Protein AF-A0A972ZWW5-F1 (afdb_monomer_lite)

pLDDT: mean 93.32, std 7.6, range [57.28, 98.69]

Sequence (85 aa):
QLESRLTKLGRDQSEKNGRLLSKLGVDRMVVSPLIRTLQTAEIIKGVLDIGFDVDDRLKEWDCGEWSGFLLEDVKRRWPNEWGGI

Radius of gyration: 16.49 Å; chains: 1; bounding box: 35×19×42 Å

Foldseek 3Di:
DDADADDPVLLVVLLVVLVVVLVVPDPAAEFEPGRNGVSSQVSSCVSNVDHYHYDNVRDDDDPPPCPPDDPVVCCVVPVVVVVVD

Structure (mmCIF, N/CA/C/O backbone):
data_AF-A0A972ZWW5-F1
#
_entry.id   AF-A0A972ZWW5-F1
#
loop_
_atom_site.group_PDB
_atom_site.id
_atom_site.type_symbol
_atom_site.label_atom_id
_atom_site.label_alt_id
_atom_site.label_comp_id
_atom_site.label_asym_id
_atom_site.label_entity_id
_atom_site.label_seq_id
_atom_site.pdbx_PDB_ins_code
_atom_site.Cartn_x
_atom_site.Cartn_y
_atom_site.Cartn_z
_atom_site.occupancy
_atom_site.B_iso_or_equiv
_atom_site.auth_seq_id
_atom_site.auth_comp_id
_atom_site.auth_asym_id
_atom_site.auth_atom_id
_atom_site.pdbx_PDB_model_num
ATOM 1 N N . GLN A 1 1 ? 2.700 -5.542 -14.322 1.00 71.00 1 GLN A N 1
ATOM 2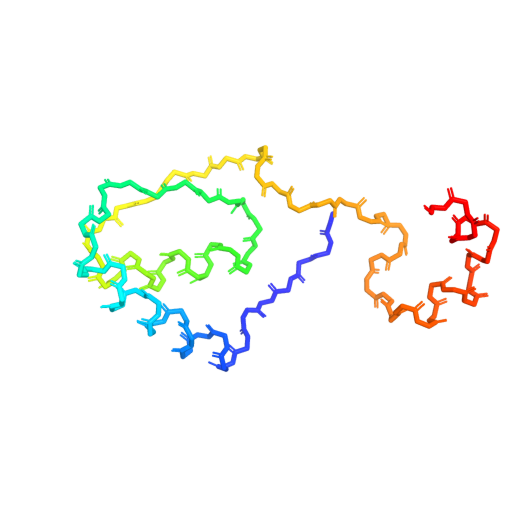 C CA . GLN A 1 1 ? 3.340 -4.612 -13.371 1.00 71.00 1 GLN A CA 1
ATOM 3 C C . GLN A 1 1 ? 4.258 -5.334 -12.387 1.00 71.00 1 GLN A C 1
ATOM 5 O O . GLN A 1 1 ? 3.896 -6.387 -11.870 1.00 71.00 1 GLN A O 1
ATOM 10 N N . LEU A 1 2 ? 5.446 -4.774 -12.138 1.00 83.50 2 LEU A N 1
ATOM 11 C CA . LEU A 1 2 ? 6.394 -5.290 -11.147 1.00 83.50 2 LEU A CA 1
ATOM 12 C C . LEU A 1 2 ? 5.857 -5.100 -9.719 1.00 83.50 2 LEU A C 1
ATOM 14 O O . LEU A 1 2 ? 5.393 -4.018 -9.352 1.00 83.50 2 LEU A O 1
ATOM 18 N N . GLU A 1 3 ? 5.959 -6.150 -8.908 1.00 86.94 3 GLU A N 1
ATOM 19 C CA . GLU A 1 3 ? 5.557 -6.128 -7.503 1.00 86.94 3 GLU A CA 1
ATOM 20 C C . GLU A 1 3 ? 6.742 -5.824 -6.586 1.00 86.94 3 GLU A C 1
ATOM 22 O O . GLU A 1 3 ? 7.850 -6.329 -6.768 1.00 86.94 3 GLU A O 1
ATOM 27 N N . SER A 1 4 ? 6.490 -5.037 -5.545 1.00 92.19 4 SER A N 1
ATOM 28 C CA . SER A 1 4 ? 7.450 -4.760 -4.480 1.00 92.19 4 SER A CA 1
ATOM 29 C C . SER A 1 4 ? 6.766 -4.887 -3.127 1.00 92.19 4 SER A C 1
ATOM 31 O O . SER A 1 4 ? 5.581 -4.600 -2.979 1.00 92.19 4 SER A O 1
ATOM 33 N N . ARG A 1 5 ? 7.505 -5.362 -2.124 1.00 96.50 5 ARG A N 1
ATOM 34 C CA . ARG A 1 5 ? 7.003 -5.481 -0.750 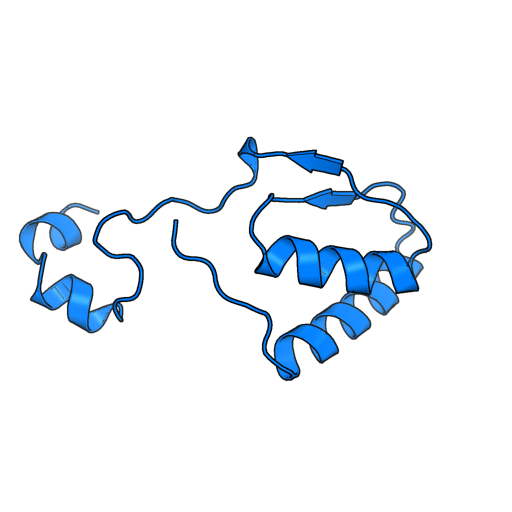1.00 96.50 5 ARG A CA 1
ATOM 35 C C . ARG A 1 5 ? 7.325 -4.223 0.042 1.00 96.50 5 ARG A C 1
ATOM 37 O O . ARG A 1 5 ? 8.321 -3.553 -0.225 1.00 96.50 5 ARG A O 1
ATOM 44 N N . LEU A 1 6 ? 6.534 -3.954 1.078 1.00 98.00 6 LEU A N 1
ATOM 45 C CA . LEU A 1 6 ? 6.848 -2.891 2.024 1.00 98.00 6 LEU A CA 1
ATOM 46 C C . LEU A 1 6 ? 8.185 -3.150 2.725 1.00 98.00 6 LEU A C 1
ATOM 48 O O . LEU A 1 6 ? 8.455 -4.246 3.238 1.00 98.00 6 LEU A O 1
ATOM 52 N N . THR A 1 7 ? 8.984 -2.093 2.812 1.00 98.50 7 THR A N 1
ATOM 53 C CA . THR A 1 7 ? 10.154 -2.023 3.690 1.00 98.50 7 THR A CA 1
ATOM 54 C C . THR A 1 7 ? 9.715 -1.936 5.155 1.00 98.50 7 THR A C 1
ATOM 56 O O 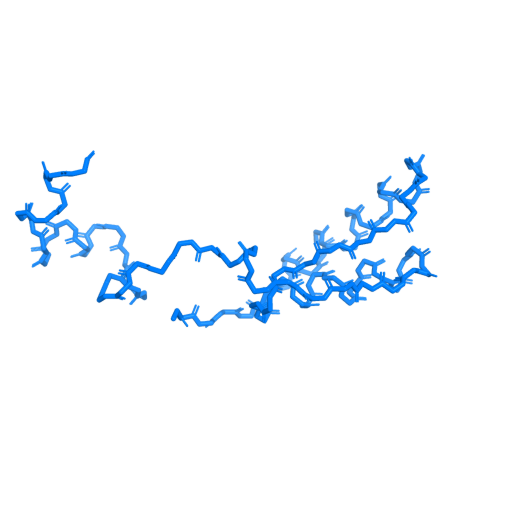. THR A 1 7 ? 8.532 -1.753 5.451 1.00 98.50 7 THR A O 1
ATOM 59 N N . LYS A 1 8 ? 10.660 -2.032 6.100 1.00 98.38 8 LYS A N 1
ATOM 60 C CA . LYS A 1 8 ? 10.360 -1.784 7.521 1.00 98.38 8 LYS A CA 1
ATOM 61 C C . LYS A 1 8 ? 9.749 -0.392 7.727 1.00 98.38 8 LYS A C 1
ATOM 63 O O . LYS A 1 8 ? 8.709 -0.277 8.363 1.00 98.38 8 LYS A O 1
ATOM 68 N N . LEU A 1 9 ? 10.352 0.635 7.122 1.00 98.62 9 LEU A N 1
ATOM 69 C CA . LEU A 1 9 ? 9.849 2.007 7.200 1.00 98.62 9 LEU A CA 1
ATOM 70 C C . LEU A 1 9 ? 8.411 2.120 6.671 1.00 98.62 9 LEU A C 1
ATOM 72 O O . LEU A 1 9 ? 7.584 2.761 7.311 1.00 98.62 9 LEU A O 1
ATOM 76 N N . GLY A 1 10 ? 8.096 1.459 5.552 1.00 98.56 10 GLY A N 1
ATOM 77 C CA . GLY A 1 10 ? 6.741 1.457 4.990 1.00 98.56 10 GLY A CA 1
ATOM 78 C C . GLY A 1 10 ? 5.698 0.827 5.921 1.00 98.56 10 GLY A C 1
ATOM 79 O O . GLY A 1 10 ? 4.572 1.316 6.011 1.00 98.56 10 GLY A O 1
ATOM 80 N N . ARG A 1 11 ? 6.069 -0.214 6.675 1.00 98.50 11 ARG A N 1
ATOM 81 C CA . ARG A 1 11 ? 5.189 -0.811 7.698 1.00 98.50 11 ARG A CA 1
ATOM 82 C C . ARG A 1 11 ? 4.973 0.143 8.870 1.00 98.50 11 ARG A C 1
ATOM 84 O O . ARG A 1 11 ? 3.828 0.414 9.216 1.00 98.50 11 ARG A O 1
ATOM 91 N N . ASP A 1 12 ? 6.054 0.730 9.392 1.00 98.50 12 ASP A N 1
ATOM 92 C CA . ASP A 1 12 ? 5.995 1.708 10.489 1.00 98.50 12 ASP A CA 1
ATOM 93 C C . ASP A 1 12 ? 5.120 2.926 10.107 1.00 98.50 12 ASP A C 1
ATOM 95 O O . ASP A 1 12 ? 4.380 3.471 10.930 1.00 98.50 12 ASP A O 1
ATOM 99 N N . GLN A 1 13 ? 5.185 3.363 8.844 1.00 98.69 13 GLN A N 1
ATOM 100 C CA . GLN A 1 13 ? 4.328 4.419 8.295 1.00 98.69 13 GLN A CA 1
ATOM 101 C C . GLN A 1 13 ? 2.864 3.979 8.179 1.00 98.69 13 GLN A C 1
ATOM 103 O O . GLN A 1 13 ? 1.977 4.747 8.544 1.00 98.69 13 GLN A O 1
ATOM 108 N N . SER A 1 14 ? 2.604 2.748 7.733 1.00 98.38 14 SER A N 1
ATOM 109 C CA . SER A 1 14 ? 1.244 2.204 7.607 1.00 98.38 14 SER A CA 1
ATOM 110 C C . SER A 1 14 ? 0.517 2.182 8.954 1.00 98.38 14 SER A C 1
ATOM 112 O O . SER A 1 14 ? -0.629 2.617 9.044 1.00 98.38 14 SER A O 1
ATOM 114 N N . GLU A 1 15 ? 1.200 1.787 10.031 1.00 98.06 15 GLU A N 1
ATOM 115 C CA . GLU A 1 15 ? 0.630 1.834 11.382 1.00 98.06 15 GLU A CA 1
ATOM 116 C C . GLU A 1 15 ? 0.324 3.263 11.853 1.00 98.06 15 GLU A C 1
ATOM 118 O O . GLU A 1 15 ? -0.718 3.521 12.460 1.00 98.06 15 GLU A O 1
ATOM 123 N N . LYS A 1 16 ? 1.236 4.213 11.594 1.00 98.31 16 LYS A N 1
ATOM 124 C CA . LYS A 1 16 ? 1.025 5.631 11.934 1.00 98.31 16 LYS A CA 1
ATOM 125 C C . LYS A 1 16 ? -0.183 6.192 11.192 1.00 98.31 16 LYS A C 1
ATOM 127 O O . LYS A 1 16 ? -0.988 6.887 11.808 1.00 98.31 16 LYS A O 1
ATOM 132 N N . ASN A 1 17 ? -0.327 5.848 9.915 1.00 97.94 17 ASN A N 1
ATOM 133 C CA . ASN A 1 17 ? -1.465 6.249 9.102 1.00 97.94 17 ASN A CA 1
ATOM 134 C C . ASN A 1 17 ? -2.763 5.631 9.629 1.00 97.94 17 ASN A C 1
ATOM 136 O O . ASN A 1 17 ? -3.729 6.361 9.809 1.00 97.94 17 ASN A O 1
ATOM 140 N N . GLY A 1 18 ? -2.776 4.342 9.985 1.00 97.31 18 GLY A N 1
ATOM 141 C CA . GLY A 1 18 ? -3.942 3.705 10.608 1.00 97.31 18 GLY A CA 1
ATOM 142 C C . GLY A 1 18 ? -4.406 4.431 11.876 1.00 97.31 18 GLY A C 1
ATOM 143 O O . GLY A 1 18 ? -5.588 4.731 12.021 1.00 97.31 18 GLY A O 1
ATOM 144 N N . ARG A 1 19 ? -3.472 4.818 12.758 1.00 96.75 19 ARG A N 1
ATOM 145 C CA . ARG A 1 19 ? -3.780 5.586 13.984 1.00 96.75 19 ARG A CA 1
ATOM 146 C C . ARG A 1 19 ? -4.281 7.007 13.723 1.00 96.75 19 ARG A C 1
ATOM 148 O O . ARG A 1 19 ? -4.923 7.592 14.591 1.00 96.75 19 ARG A O 1
ATOM 155 N N . LEU A 1 20 ? -3.920 7.603 12.588 1.00 96.94 20 LEU A N 1
ATOM 156 C CA . LEU A 1 20 ? -4.466 8.892 12.168 1.00 96.94 20 LEU A CA 1
ATOM 157 C C . LEU A 1 20 ? -5.887 8.708 11.633 1.00 96.94 20 LEU A C 1
ATOM 159 O O . LEU A 1 20 ? -6.795 9.406 12.072 1.00 96.94 20 LEU A O 1
ATOM 163 N N . LEU A 1 21 ? -6.074 7.743 10.732 1.00 96.69 21 LEU A N 1
ATOM 164 C CA . LEU A 1 21 ? -7.359 7.429 10.111 1.00 96.69 21 LEU A CA 1
ATOM 165 C C . LEU A 1 21 ? -8.421 7.022 11.142 1.00 96.69 21 LEU A C 1
ATOM 167 O O . LEU A 1 21 ? -9.578 7.400 10.986 1.00 96.69 21 LEU A O 1
ATOM 171 N N . SER A 1 22 ? -8.040 6.352 12.237 1.00 94.50 22 SER A N 1
ATOM 172 C CA . SER A 1 22 ? -8.986 5.974 13.300 1.00 94.50 22 SER A CA 1
ATOM 173 C C . SER A 1 22 ? -9.643 7.180 13.970 1.00 94.50 22 SER A C 1
ATOM 175 O O . SER A 1 22 ? -10.768 7.092 14.448 1.00 94.50 22 SER A O 1
ATOM 177 N N . LYS A 1 23 ? -8.970 8.336 13.963 1.00 96.50 23 LYS A N 1
ATOM 178 C CA . LYS A 1 23 ? -9.495 9.593 14.511 1.00 96.50 23 LYS A CA 1
ATOM 179 C C . LYS A 1 23 ? -10.407 10.336 13.538 1.00 96.50 23 LYS A C 1
ATOM 181 O O . LYS A 1 23 ? -11.050 11.297 13.944 1.00 96.50 23 LYS A O 1
ATOM 186 N N . LEU A 1 24 ? -10.422 9.931 12.269 1.00 95.69 24 LEU A N 1
ATOM 187 C CA . LEU A 1 24 ? -11.170 10.589 11.199 1.00 95.69 24 LEU A CA 1
ATOM 188 C C . LEU A 1 24 ? -12.491 9.882 10.870 1.00 95.69 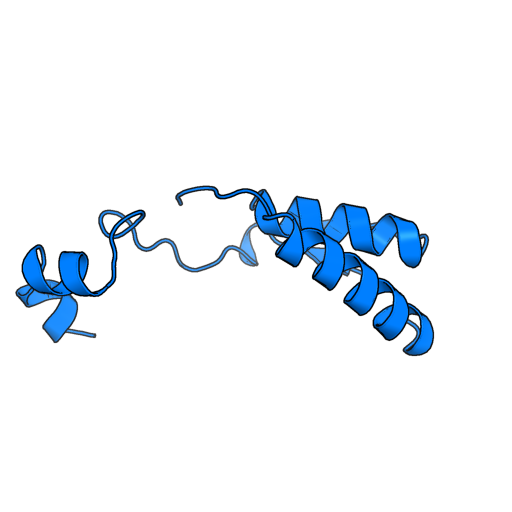24 LEU A C 1
ATOM 190 O O . LEU A 1 24 ? -13.240 10.399 10.050 1.00 95.69 24 LEU A O 1
ATOM 194 N N . GLY A 1 25 ? -12.785 8.740 11.504 1.00 91.38 25 GLY A N 1
ATOM 195 C CA . GLY A 1 25 ? -14.038 8.009 11.291 1.00 91.38 25 GLY A CA 1
ATOM 196 C C . GLY A 1 25 ? -14.128 7.382 9.900 1.00 91.38 25 GLY A C 1
ATOM 197 O O . GLY A 1 25 ? -15.079 7.626 9.172 1.00 91.38 25 GLY A O 1
ATOM 198 N N . VAL A 1 26 ? -13.104 6.625 9.493 1.00 94.88 26 VAL A N 1
ATOM 199 C CA . VAL A 1 26 ? -13.127 5.908 8.208 1.00 94.88 26 VAL A CA 1
ATOM 200 C C . VAL A 1 26 ? -14.085 4.721 8.287 1.00 94.88 26 VAL A C 1
ATOM 202 O O . VAL A 1 26 ? -13.846 3.797 9.057 1.00 94.88 26 VAL A O 1
ATOM 205 N N . ASP A 1 27 ? -15.105 4.712 7.428 1.00 94.75 27 ASP A N 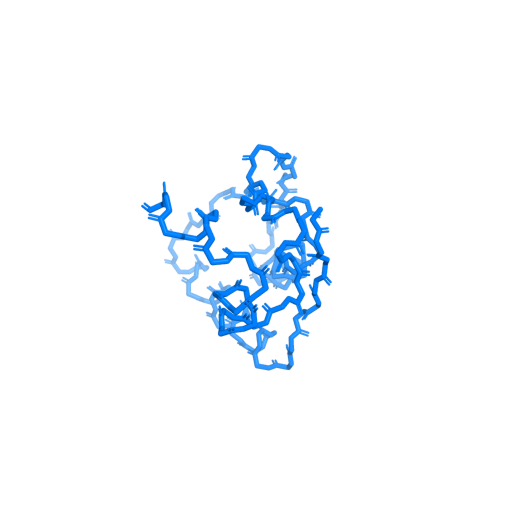1
ATOM 206 C CA . ASP A 1 27 ? -16.104 3.634 7.380 1.00 94.75 27 ASP A CA 1
ATOM 207 C C . ASP A 1 27 ? -15.817 2.566 6.311 1.00 94.75 27 ASP A C 1
ATOM 209 O O . ASP A 1 27 ? -16.392 1.477 6.336 1.00 94.75 27 ASP A O 1
ATOM 213 N N . ARG A 1 28 ? -14.955 2.866 5.326 1.00 96.06 28 ARG A N 1
ATOM 214 C CA . ARG A 1 28 ? -14.668 1.949 4.214 1.00 96.06 28 ARG A CA 1
ATOM 215 C C . ARG A 1 28 ? -13.270 2.120 3.637 1.00 96.06 28 ARG A C 1
ATOM 217 O O . ARG A 1 28 ? -12.781 3.234 3.476 1.00 96.06 28 ARG A O 1
ATOM 224 N N . MET A 1 29 ? -12.673 1.000 3.239 1.00 97.69 29 MET A N 1
ATOM 225 C CA . MET A 1 29 ? -11.408 0.941 2.511 1.00 97.69 29 MET A CA 1
ATOM 226 C C . MET A 1 29 ? -11.594 0.198 1.186 1.00 97.69 29 MET A C 1
ATOM 228 O O . MET A 1 29 ? -12.142 -0.902 1.157 1.00 97.69 29 MET A O 1
ATOM 232 N N . VAL A 1 30 ? -11.102 0.790 0.097 1.00 98.38 30 VAL A N 1
ATOM 233 C CA . VAL A 1 30 ? -11.008 0.149 -1.222 1.00 98.38 30 VAL A CA 1
ATOM 234 C C . VAL A 1 30 ? -9.568 0.281 -1.693 1.00 98.38 30 VAL A C 1
ATOM 236 O O . VAL A 1 30 ? -8.995 1.370 -1.622 1.00 98.38 30 VAL A O 1
ATOM 239 N N . VAL A 1 31 ? -8.954 -0.823 -2.108 1.00 98.31 31 VAL A N 1
ATOM 240 C CA . VAL A 1 31 ? -7.507 -0.891 -2.333 1.00 98.31 31 VAL A CA 1
ATOM 241 C C . VAL A 1 31 ? -7.160 -1.562 -3.654 1.00 98.31 31 VAL A C 1
ATOM 243 O O . VAL A 1 31 ? -7.877 -2.422 -4.156 1.00 98.31 31 VAL A O 1
ATOM 246 N N . SER A 1 32 ? -6.014 -1.178 -4.207 1.00 98.12 32 SER A N 1
ATOM 247 C CA . SER A 1 32 ? -5.410 -1.854 -5.354 1.00 98.12 32 SER A CA 1
ATOM 248 C C . SER A 1 32 ? -4.998 -3.297 -5.008 1.00 98.12 32 SER A C 1
ATOM 250 O O . SER A 1 32 ? -4.539 -3.529 -3.886 1.00 98.12 32 SER A O 1
ATOM 252 N N . PRO A 1 33 ? -5.051 -4.253 -5.958 1.00 97.38 33 PRO A N 1
ATOM 253 C CA . PRO A 1 33 ? -4.583 -5.629 -5.756 1.00 97.38 33 PRO A CA 1
ATOM 254 C C . PRO A 1 33 ? -3.056 -5.782 -5.626 1.00 97.38 33 PRO A C 1
ATOM 256 O O . PRO A 1 33 ? -2.583 -6.888 -5.378 1.00 97.38 33 PRO A O 1
ATOM 259 N N . LEU A 1 34 ? -2.265 -4.717 -5.803 1.00 96.00 34 LEU A N 1
ATOM 260 C CA . LEU A 1 34 ? -0.799 -4.794 -5.735 1.00 96.00 34 LEU A CA 1
ATOM 261 C C . LEU A 1 34 ? -0.323 -5.108 -4.308 1.00 96.00 34 LEU A C 1
ATOM 263 O O . LEU A 1 34 ? -0.851 -4.566 -3.332 1.00 96.00 34 LEU A O 1
ATOM 267 N N . ILE A 1 35 ? 0.721 -5.932 -4.160 1.00 96.81 35 ILE A N 1
ATOM 268 C CA . ILE A 1 35 ? 1.100 -6.516 -2.858 1.00 96.81 35 ILE A CA 1
ATOM 269 C C . ILE A 1 35 ? 1.474 -5.449 -1.828 1.00 96.81 35 ILE A C 1
ATOM 271 O O . ILE A 1 35 ? 1.139 -5.584 -0.653 1.00 96.81 35 ILE A O 1
ATOM 275 N N . ARG A 1 36 ? 2.136 -4.367 -2.254 1.00 97.31 36 ARG A N 1
ATOM 276 C CA . ARG A 1 36 ? 2.462 -3.222 -1.389 1.00 97.31 36 ARG A CA 1
ATOM 277 C C . ARG A 1 36 ? 1.209 -2.567 -0.816 1.00 97.31 36 ARG A C 1
ATOM 279 O O . ARG A 1 36 ? 1.198 -2.216 0.358 1.00 97.31 36 ARG A O 1
ATOM 286 N N . THR A 1 37 ? 0.157 -2.447 -1.620 1.00 97.75 37 THR A N 1
ATOM 287 C CA . THR A 1 37 ? -1.110 -1.835 -1.218 1.00 97.75 37 THR A CA 1
ATOM 288 C C . THR A 1 37 ? -1.873 -2.763 -0.282 1.00 97.75 37 THR A C 1
ATOM 290 O O . THR A 1 37 ? -2.318 -2.318 0.771 1.00 97.75 37 THR A O 1
ATOM 293 N N . LEU A 1 38 ? -1.925 -4.063 -0.595 1.00 98.19 38 LEU A N 1
ATOM 294 C CA . LEU A 1 38 ? -2.520 -5.079 0.279 1.00 98.19 38 LEU A CA 1
ATOM 295 C C . LEU A 1 38 ? -1.814 -5.151 1.641 1.00 98.19 38 LEU A C 1
ATOM 297 O O . LEU A 1 38 ? -2.467 -5.210 2.676 1.00 98.19 38 LEU A O 1
ATOM 301 N N . GLN A 1 39 ? -0.479 -5.089 1.667 1.00 98.44 39 GLN A N 1
ATOM 302 C CA . GLN A 1 39 ? 0.288 -5.077 2.917 1.00 98.44 39 GLN A CA 1
ATOM 303 C C . GLN A 1 39 ? 0.001 -3.836 3.768 1.00 98.44 39 GLN A C 1
ATOM 305 O O . GLN A 1 39 ? -0.134 -3.957 4.983 1.00 98.44 39 GLN A O 1
ATOM 310 N N . THR A 1 40 ? -0.110 -2.659 3.148 1.00 98.50 40 THR A N 1
ATOM 311 C CA . THR A 1 40 ? -0.525 -1.431 3.841 1.00 98.50 40 THR A CA 1
ATOM 312 C C . THR A 1 40 ? -1.940 -1.580 4.402 1.00 98.50 40 THR A C 1
ATOM 314 O O . THR A 1 40 ? -2.182 -1.249 5.561 1.00 98.50 40 THR A O 1
ATOM 317 N N . ALA A 1 41 ? -2.862 -2.111 3.596 1.00 98.19 41 ALA A N 1
ATOM 318 C CA . ALA A 1 41 ? -4.263 -2.282 3.955 1.00 98.19 41 ALA A CA 1
ATOM 319 C C . ALA A 1 41 ? -4.456 -3.247 5.129 1.00 98.19 41 ALA A C 1
ATOM 321 O O . ALA A 1 41 ? -5.188 -2.914 6.052 1.00 98.19 41 ALA A O 1
ATOM 322 N N . GLU A 1 42 ? -3.766 -4.391 5.150 1.00 98.25 42 GLU A N 1
ATOM 323 C CA . GLU A 1 42 ? -3.837 -5.340 6.272 1.00 98.25 42 GLU A CA 1
ATOM 324 C C . GLU A 1 42 ? -3.328 -4.729 7.585 1.00 98.25 42 GLU A C 1
ATOM 326 O O . GLU A 1 42 ? -3.933 -4.931 8.637 1.00 98.25 42 GLU A O 1
ATOM 331 N N . ILE A 1 43 ? -2.260 -3.923 7.536 1.00 98.19 43 ILE A N 1
ATOM 332 C CA . ILE A 1 43 ? -1.763 -3.211 8.725 1.00 98.19 43 ILE A CA 1
ATOM 333 C C . ILE A 1 43 ? -2.808 -2.207 9.224 1.00 98.19 43 ILE A C 1
ATOM 335 O O . ILE A 1 43 ? -3.085 -2.146 10.419 1.00 98.19 43 ILE A O 1
ATOM 339 N N . ILE A 1 44 ? -3.402 -1.425 8.319 1.00 98.06 44 ILE A N 1
ATOM 340 C CA . ILE A 1 44 ? -4.404 -0.412 8.675 1.00 98.06 44 ILE A CA 1
ATOM 341 C C . ILE A 1 44 ? -5.698 -1.061 9.180 1.00 98.06 44 ILE A C 1
ATOM 343 O O . ILE A 1 44 ? -6.242 -0.605 10.182 1.00 98.06 44 ILE A O 1
ATOM 347 N N . LYS A 1 45 ? -6.151 -2.151 8.554 1.00 97.19 45 LYS A N 1
ATOM 348 C CA . LYS A 1 45 ? -7.289 -2.967 9.000 1.00 97.19 45 LYS A CA 1
ATOM 349 C C . LYS A 1 45 ? -7.121 -3.418 10.447 1.00 97.19 45 LYS A C 1
ATOM 351 O O . LYS A 1 45 ? -8.057 -3.287 11.223 1.00 97.19 45 LYS A O 1
ATOM 356 N N . GLY A 1 46 ? -5.924 -3.866 10.834 1.00 94.69 46 GLY A N 1
ATOM 357 C CA . GLY A 1 46 ? -5.633 -4.235 12.223 1.00 94.69 46 GLY A CA 1
ATOM 358 C C . GLY A 1 46 ? -5.745 -3.078 13.227 1.00 94.69 46 GLY A C 1
ATOM 359 O O . GLY A 1 46 ? -5.902 -3.327 14.417 1.00 94.69 46 GLY A O 1
ATOM 360 N N . VAL A 1 47 ? -5.672 -1.820 12.771 1.00 95.06 47 VAL A N 1
ATOM 361 C CA . VAL A 1 47 ? -5.831 -0.621 13.614 1.00 95.06 47 VAL A CA 1
ATOM 362 C C . VAL A 1 47 ? -7.273 -0.109 13.628 1.00 95.06 47 VAL A C 1
ATOM 364 O O . VAL A 1 47 ? -7.733 0.370 14.661 1.00 95.06 47 VAL A O 1
ATOM 367 N N . LEU A 1 48 ? -7.957 -0.154 12.485 1.00 93.75 48 LEU A N 1
ATOM 368 C CA . LEU A 1 48 ? -9.309 0.386 12.313 1.00 93.75 48 LEU A CA 1
ATOM 369 C C . LEU A 1 48 ? -10.419 -0.615 12.650 1.00 93.75 48 LEU A C 1
ATOM 371 O O . LEU A 1 48 ? -11.552 -0.191 12.839 1.00 93.75 48 LEU A O 1
ATOM 375 N N . ASP A 1 49 ? -10.103 -1.910 12.699 1.00 90.12 49 ASP A N 1
ATOM 376 C CA . ASP A 1 49 ? -11.069 -3.011 12.817 1.00 90.12 49 ASP A CA 1
ATOM 377 C C . ASP A 1 49 ? -12.139 -3.009 11.703 1.00 90.12 49 ASP A C 1
ATOM 379 O O . ASP A 1 49 ? -13.285 -3.409 11.890 1.00 90.12 49 ASP A O 1
ATOM 383 N N . ILE A 1 50 ? -11.749 -2.555 10.504 1.00 93.81 50 ILE A N 1
ATOM 384 C CA . ILE A 1 50 ? -12.580 -2.583 9.292 1.00 93.81 50 ILE A CA 1
ATOM 385 C C . ILE A 1 50 ? -11.890 -3.383 8.187 1.00 93.81 50 ILE A C 1
ATOM 387 O O . ILE A 1 50 ? -10.670 -3.331 8.021 1.00 93.81 50 ILE A O 1
ATOM 391 N N . GLY A 1 51 ? -12.678 -4.125 7.408 1.00 96.06 51 GLY A N 1
ATOM 392 C CA . GLY A 1 51 ? -12.195 -4.821 6.215 1.00 96.06 51 GLY A CA 1
ATOM 393 C C . GLY A 1 51 ? -11.857 -3.873 5.060 1.00 96.06 51 GLY A C 1
ATOM 394 O O . GLY A 1 51 ? -12.039 -2.658 5.146 1.00 96.06 51 GLY A O 1
ATOM 395 N N . PHE A 1 52 ? -11.396 -4.441 3.947 1.00 98.12 52 PHE A N 1
ATOM 396 C CA . PHE A 1 52 ? -11.207 -3.705 2.700 1.00 98.12 52 PHE A CA 1
ATOM 397 C C . PHE A 1 52 ? -11.656 -4.518 1.492 1.00 98.12 52 PHE A C 1
ATOM 399 O O . PHE A 1 52 ? -11.524 -5.742 1.472 1.00 98.12 52 PHE A O 1
ATOM 406 N N . ASP A 1 53 ? -12.133 -3.807 0.476 1.00 98.44 53 ASP A N 1
ATOM 407 C CA . ASP A 1 53 ? -12.467 -4.364 -0.830 1.00 98.44 53 ASP A CA 1
ATOM 408 C C . ASP A 1 53 ? -11.295 -4.152 -1.797 1.00 98.44 53 ASP A C 1
ATOM 410 O O . ASP A 1 53 ? -10.639 -3.108 -1.781 1.00 98.44 53 ASP A O 1
ATOM 414 N N . VAL A 1 54 ? -11.025 -5.137 -2.652 1.00 98.44 54 VAL A N 1
ATOM 415 C CA . VAL A 1 54 ? -9.975 -5.039 -3.675 1.00 98.44 54 VAL A CA 1
ATOM 416 C C . VAL A 1 54 ? -10.596 -4.632 -5.008 1.00 98.44 54 VAL A C 1
ATOM 418 O O . VAL A 1 54 ? -11.570 -5.240 -5.447 1.00 98.44 54 VAL A O 1
ATOM 421 N N . ASP A 1 55 ? -10.012 -3.635 -5.671 1.00 98.38 55 ASP A N 1
ATOM 422 C CA . ASP A 1 55 ? -10.463 -3.129 -6.969 1.00 98.38 55 ASP A CA 1
ATOM 423 C C . ASP A 1 55 ? -9.284 -2.996 -7.946 1.00 98.38 55 ASP A C 1
ATOM 425 O O . ASP A 1 55 ? -8.356 -2.211 -7.735 1.00 98.38 55 ASP A O 1
ATOM 429 N N . ASP A 1 56 ? -9.319 -3.768 -9.036 1.00 96.62 56 ASP A N 1
ATOM 430 C CA . ASP A 1 56 ? -8.264 -3.793 -10.061 1.00 96.62 56 ASP A CA 1
ATOM 431 C C . ASP A 1 56 ? -8.100 -2.438 -10.771 1.00 96.62 56 ASP A C 1
ATOM 433 O O . ASP A 1 56 ? -6.997 -2.087 -11.189 1.00 96.62 56 ASP A O 1
ATOM 437 N N . ARG A 1 57 ? -9.155 -1.609 -10.808 1.00 96.69 57 ARG A N 1
ATOM 438 C CA . ARG A 1 57 ? -9.123 -0.266 -11.414 1.00 96.69 57 ARG A CA 1
ATOM 439 C C . ARG A 1 57 ? -8.221 0.712 -10.660 1.00 96.69 57 ARG A C 1
ATOM 441 O O . ARG A 1 57 ? -7.870 1.749 -11.209 1.00 96.69 57 ARG A O 1
ATOM 448 N N . LEU A 1 58 ? -7.850 0.396 -9.415 1.00 97.38 58 LEU A N 1
ATOM 449 C CA . LEU A 1 58 ? -6.953 1.203 -8.581 1.00 97.38 58 LEU A CA 1
ATOM 450 C C . LEU A 1 58 ? -5.471 0.848 -8.768 1.00 97.38 58 LEU A C 1
ATOM 452 O O . LEU A 1 58 ? -4.626 1.307 -7.997 1.00 97.38 58 LEU A O 1
ATOM 456 N N . LYS A 1 59 ? -5.121 -0.023 -9.719 1.00 95.19 59 LYS A N 1
ATOM 457 C CA . LYS A 1 59 ? -3.715 -0.307 -10.028 1.00 95.19 59 LYS A CA 1
ATOM 458 C C . LYS A 1 59 ? -3.022 0.941 -10.542 1.00 95.19 59 LYS A C 1
ATOM 460 O O . LYS A 1 59 ? -3.541 1.670 -11.378 1.00 95.19 59 LYS A O 1
ATOM 465 N N . GLU A 1 60 ? -1.823 1.139 -10.014 1.00 88.94 60 GLU A N 1
ATOM 466 C CA . GLU A 1 60 ? -0.891 2.129 -10.525 1.00 88.94 60 GLU A CA 1
ATOM 467 C C . GLU A 1 60 ? -0.610 1.856 -12.006 1.00 88.94 60 GLU A C 1
ATOM 469 O O . GLU A 1 60 ? -0.643 0.699 -12.438 1.00 88.94 60 GLU A O 1
ATOM 474 N N . TRP A 1 61 ? -0.286 2.903 -12.758 1.00 89.19 61 TRP A N 1
ATOM 475 C CA . TRP A 1 61 ? 0.062 2.788 -14.171 1.00 89.19 61 TRP A CA 1
ATOM 476 C C . TRP A 1 61 ? 1.109 1.682 -14.419 1.00 89.19 61 TRP A C 1
ATOM 478 O O . TRP A 1 61 ? 2.119 1.570 -13.714 1.00 89.19 61 TRP A O 1
ATOM 488 N N . ASP A 1 62 ? 0.844 0.819 -15.406 1.00 86.69 62 ASP A N 1
ATOM 489 C CA . ASP A 1 62 ? 1.791 -0.213 -15.824 1.00 86.69 62 ASP A CA 1
ATOM 490 C C . ASP A 1 62 ? 2.809 0.389 -16.797 1.00 86.69 62 ASP A C 1
ATOM 492 O O . ASP A 1 62 ? 2.517 0.603 -17.973 1.00 86.69 62 ASP A O 1
ATOM 496 N N . CYS A 1 63 ? 4.015 0.655 -16.294 1.00 85.94 63 CYS A N 1
ATOM 497 C CA . CYS A 1 63 ? 5.107 1.236 -17.073 1.00 85.94 63 CYS A CA 1
ATOM 498 C C . CYS A 1 63 ? 5.782 0.233 -18.030 1.00 85.94 63 CYS A C 1
ATOM 500 O O . CYS A 1 63 ? 6.835 0.540 -18.587 1.00 85.94 63 CYS A O 1
ATOM 502 N N . GLY A 1 64 ? 5.239 -0.980 -18.195 1.00 88.81 64 GLY A N 1
ATOM 503 C CA . GLY A 1 64 ? 5.719 -1.954 -19.175 1.00 88.81 64 GLY A CA 1
ATOM 504 C C . GLY A 1 64 ? 7.210 -2.256 -19.017 1.00 88.81 64 GLY A C 1
ATOM 505 O O . GLY A 1 64 ? 7.672 -2.561 -17.912 1.00 88.81 64 GLY A O 1
ATOM 506 N N . GLU A 1 65 ? 7.962 -2.134 -20.114 1.00 90.56 65 GLU A N 1
ATOM 507 C CA . GLU A 1 65 ? 9.405 -2.416 -20.176 1.00 90.56 65 GLU A CA 1
ATOM 508 C C . GLU A 1 65 ? 10.255 -1.530 -19.257 1.00 90.56 65 GLU A C 1
ATOM 510 O O . GLU A 1 65 ? 11.366 -1.910 -18.886 1.00 90.56 65 GLU A O 1
ATOM 515 N N . TRP A 1 66 ? 9.736 -0.375 -18.835 1.00 91.12 66 TRP A N 1
ATOM 516 C CA . TRP A 1 66 ? 10.449 0.534 -17.938 1.00 91.12 66 TRP A CA 1
ATOM 517 C C . TRP A 1 66 ? 10.429 0.048 -16.484 1.00 91.12 66 TRP A C 1
ATOM 519 O O . TRP A 1 66 ? 11.179 0.544 -15.641 1.00 91.12 66 TRP A O 1
ATOM 529 N N . SER A 1 67 ? 9.576 -0.928 -16.168 1.00 90.44 67 SER A N 1
ATOM 530 C CA . SER A 1 67 ? 9.444 -1.478 -14.823 1.00 90.44 67 SER A CA 1
ATOM 531 C C . SER A 1 67 ? 10.771 -2.045 -14.310 1.00 90.44 67 SER A C 1
ATOM 533 O O . SER A 1 67 ? 11.400 -2.880 -14.951 1.00 90.44 67 SER A O 1
ATOM 535 N N . GLY A 1 68 ? 11.168 -1.638 -13.103 1.00 89.31 68 GLY A N 1
ATOM 536 C CA . GLY A 1 68 ? 12.384 -2.133 -12.446 1.00 89.31 68 GLY A CA 1
ATOM 537 C C . GLY A 1 68 ? 13.669 -1.392 -12.823 1.00 89.31 68 GLY A C 1
ATOM 538 O O . GLY A 1 68 ? 14.715 -1.685 -12.246 1.00 89.31 68 GLY A O 1
ATOM 539 N N . PHE A 1 69 ? 13.599 -0.411 -13.722 1.00 92.44 69 PHE A N 1
ATOM 540 C CA . PHE A 1 69 ? 14.715 0.478 -14.027 1.00 92.44 69 PHE A CA 1
ATOM 541 C C . PHE A 1 69 ? 14.649 1.766 -13.214 1.00 92.44 69 PHE A C 1
ATOM 543 O O . PHE A 1 69 ? 13.574 2.267 -12.879 1.00 92.44 69 PHE A O 1
ATOM 550 N N . LEU A 1 70 ? 15.821 2.329 -12.912 1.00 92.50 70 LEU A N 1
ATOM 551 C CA . LEU A 1 70 ? 15.890 3.703 -12.435 1.00 92.50 70 LEU A CA 1
ATOM 552 C C . LEU A 1 70 ? 15.482 4.647 -13.564 1.00 92.50 70 LEU A C 1
ATOM 554 O O . LEU A 1 70 ? 15.707 4.366 -14.740 1.00 92.50 70 LEU A O 1
ATOM 558 N N . LEU A 1 71 ? 14.952 5.814 -13.207 1.00 90.44 71 LEU A N 1
ATOM 559 C CA . LEU A 1 71 ? 14.550 6.823 -14.186 1.00 90.44 71 LEU A CA 1
ATOM 560 C C . LEU A 1 71 ? 15.691 7.194 -15.153 1.00 90.44 71 LEU A C 1
ATOM 562 O O . LEU A 1 71 ? 15.469 7.380 -16.345 1.00 90.44 71 LEU A O 1
ATOM 566 N N . GLU A 1 72 ? 16.924 7.276 -14.651 1.00 93.31 72 GLU A N 1
ATOM 567 C CA . GLU A 1 72 ? 18.111 7.553 -15.470 1.00 93.31 72 GLU A CA 1
ATOM 568 C C . GLU A 1 72 ? 18.422 6.429 -16.467 1.00 93.31 72 GLU A C 1
ATOM 570 O O . GLU A 1 72 ? 18.857 6.693 -17.589 1.00 93.31 72 GLU A O 1
ATOM 575 N N . ASP A 1 73 ? 18.170 5.175 -16.086 1.00 94.06 73 ASP A N 1
ATOM 576 C CA . ASP A 1 73 ? 18.318 4.033 -16.984 1.00 94.06 73 ASP A CA 1
ATOM 577 C C . ASP A 1 73 ? 17.243 4.047 -18.064 1.00 94.06 73 ASP A C 1
ATOM 579 O O . ASP A 1 73 ? 17.558 3.780 -19.222 1.00 94.06 73 ASP A O 1
ATOM 583 N N . VAL A 1 74 ? 16.007 4.411 -17.709 1.00 92.81 74 VAL A N 1
ATOM 584 C CA . VAL A 1 74 ? 14.907 4.544 -18.671 1.00 92.81 74 VAL A CA 1
ATOM 585 C C . VAL A 1 74 ? 15.243 5.603 -19.718 1.00 92.81 74 VAL A C 1
ATOM 587 O O . VAL A 1 74 ? 15.230 5.309 -20.911 1.00 92.81 74 VAL A O 1
ATOM 590 N N . LYS A 1 75 ? 15.666 6.797 -19.283 1.00 92.12 75 LYS A N 1
ATOM 591 C CA . LYS A 1 75 ? 16.092 7.891 -20.175 1.00 92.12 75 LYS A CA 1
ATOM 592 C C . LYS A 1 75 ? 17.218 7.483 -21.125 1.00 92.12 75 LYS A C 1
ATOM 594 O O . LYS A 1 75 ? 17.260 7.942 -22.261 1.00 92.12 75 LYS A O 1
ATOM 599 N N . ARG A 1 76 ? 18.144 6.638 -20.661 1.00 93.38 76 ARG A N 1
ATOM 600 C CA . ARG A 1 76 ? 19.286 6.164 -21.454 1.00 93.38 76 ARG A CA 1
ATOM 601 C C . ARG A 1 76 ? 18.909 5.055 -22.438 1.00 93.38 76 ARG A C 1
ATOM 603 O O . ARG A 1 76 ? 19.477 5.006 -23.523 1.00 93.38 76 ARG A O 1
ATOM 610 N N . ARG A 1 77 ? 18.005 4.150 -22.051 1.00 93.50 77 ARG A N 1
ATOM 611 C CA . ARG A 1 77 ? 17.631 2.955 -22.830 1.00 93.50 77 ARG A CA 1
ATOM 612 C C . ARG A 1 77 ? 16.500 3.217 -23.824 1.00 93.50 77 ARG A C 1
ATOM 614 O O . ARG A 1 77 ? 16.558 2.682 -24.924 1.00 93.50 77 ARG A O 1
ATOM 621 N N . TRP A 1 78 ? 15.542 4.075 -23.473 1.00 92.69 78 TRP A N 1
ATOM 622 C CA . TRP A 1 78 ? 14.407 4.457 -24.322 1.00 92.69 78 TRP A CA 1
ATOM 623 C C . TRP A 1 78 ? 14.334 5.986 -24.524 1.00 92.69 78 TRP A C 1
ATOM 625 O O . TRP A 1 78 ? 13.324 6.609 -24.194 1.00 92.69 78 TRP A O 1
ATOM 635 N N . PRO A 1 79 ? 15.384 6.638 -25.066 1.00 91.19 79 PRO A N 1
ATOM 636 C CA . PRO A 1 79 ? 15.442 8.101 -25.163 1.00 91.19 79 PRO A CA 1
ATOM 637 C C . PRO A 1 79 ? 14.331 8.699 -26.040 1.00 91.19 79 PRO A C 1
ATOM 639 O O . PRO A 1 79 ? 13.821 9.775 -25.733 1.00 91.19 79 PRO A O 1
ATOM 642 N N . ASN A 1 80 ? 13.929 7.994 -27.103 1.00 89.81 80 ASN A N 1
ATOM 643 C CA . ASN A 1 80 ? 12.892 8.454 -28.031 1.00 89.81 80 ASN A CA 1
ATOM 644 C C . ASN A 1 80 ? 11.477 8.341 -27.445 1.00 89.81 80 ASN A C 1
ATOM 646 O O . ASN A 1 80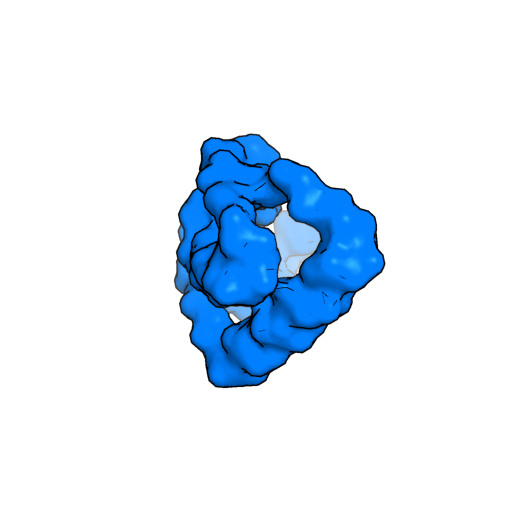 ? 10.625 9.163 -27.757 1.00 89.81 80 ASN A O 1
ATOM 650 N N . GLU A 1 81 ? 11.228 7.336 -26.601 1.00 85.56 81 GLU A N 1
ATOM 651 C CA . GLU A 1 81 ? 9.929 7.145 -25.946 1.00 85.56 81 GLU A CA 1
ATOM 652 C C . GLU A 1 81 ? 9.792 8.061 -24.728 1.00 85.56 81 GLU A C 1
ATOM 654 O O . GLU A 1 81 ? 8.743 8.661 -24.521 1.00 85.56 81 GLU A O 1
ATOM 659 N N . TRP A 1 82 ? 10.873 8.234 -23.957 1.00 81.81 82 TRP A N 1
ATOM 660 C CA . TRP A 1 82 ? 10.899 9.164 -22.829 1.00 81.81 82 TRP A CA 1
ATOM 661 C C . TRP A 1 82 ? 10.689 10.620 -23.264 1.00 81.81 82 TRP A C 1
ATOM 663 O O . TRP A 1 82 ? 9.974 11.359 -22.597 1.00 81.81 82 TRP A O 1
ATOM 673 N N . GLY A 1 83 ? 11.302 11.048 -24.373 1.00 70.31 83 GLY A N 1
ATOM 674 C CA . GLY A 1 83 ? 11.170 12.418 -24.885 1.00 70.31 83 GLY A CA 1
ATOM 675 C C . GLY A 1 83 ? 9.789 12.770 -25.456 1.00 70.31 83 GLY A C 1
ATOM 676 O O . GLY A 1 83 ? 9.593 13.912 -25.866 1.00 70.31 83 GLY A O 1
ATOM 677 N N . GLY A 1 84 ? 8.866 11.804 -25.518 1.00 60.06 84 GLY A N 1
ATOM 678 C CA . GLY A 1 84 ? 7.504 11.962 -26.037 1.00 60.06 84 GLY A CA 1
ATOM 679 C C . GLY A 1 84 ? 6.399 12.009 -24.972 1.00 60.06 84 GLY A C 1
ATOM 680 O O . GLY A 1 84 ? 5.229 11.991 -25.351 1.00 60.06 84 GLY A O 1
ATOM 681 N N . ILE A 1 85 ? 6.753 12.050 -23.681 1.00 57.28 85 ILE A N 1
ATOM 682 C CA . ILE A 1 85 ? 5.846 12.222 -22.525 1.00 57.28 85 ILE A CA 1
ATOM 683 C C . ILE A 1 85 ? 6.038 13.623 -21.943 1.00 57.28 85 ILE A C 1
ATOM 685 O O . ILE A 1 85 ? 5.019 14.250 -21.580 1.00 57.28 85 ILE A O 1
#

Secondary structure (DSSP, 8-state):
----PPPHHHHHHHHHHHHHHTTTT---EEE-SSHHHHHHHHHHHHHHT--EEE-GGGPPP--GGGTTS-HHHHHHHSHHHHTT-